Protein AF-A0A934WUM1-F1 (afdb_monomer)

Secondary structure (DSSP, 8-state):
--HHHHHHHHHHHHHHHHHHHHHHHHHHHHHHIIIIIHHHHHHHH-----HHHHHHHHHHHHHHHHHHHHHHHHHHHHHHHHHTT----SHHHHHHHHHHHHHHHHHHHHHHHHHT-SS-HHHHHHHHHHHHHHHHHHHHHHHHHHHHHHHHHHHHTT--

Mean predicted aligned error: 5.96 Å

Sequence (160 aa):
MDATIRRLQNNLITLGTGTIAFGIWTVIKYFLLCTVDIPNIIDSTGQIPDDIYRIAFFIIVMTVAIFDFILRCVIGFSARSEGRGKKKGWFYLITAIITILLYVFGVITEITAMFSATEGLLNKIITLLIDTTSIVLIIEIIISSIKLKKLLRVRGGAHE

Structure (mmCIF, N/CA/C/O backbone):
data_AF-A0A934WUM1-F1
#
_entry.id   AF-A0A934WUM1-F1
#
loop_
_atom_site.group_PDB
_atom_site.id
_atom_site.type_symbol
_atom_site.label_atom_id
_atom_site.label_alt_id
_atom_site.label_comp_id
_atom_site.label_asym_id
_atom_site.label_entity_id
_atom_site.label_seq_id
_atom_site.pdbx_PDB_ins_code
_atom_site.Cartn_x
_atom_site.Cartn_y
_atom_site.Cartn_z
_atom_site.occupancy
_atom_site.B_iso_or_equiv
_atom_site.auth_seq_id
_atom_site.auth_comp_id
_atom_site.auth_asym_id
_atom_site.auth_atom_id
_atom_site.pdbx_PDB_model_num
ATOM 1 N N . MET A 1 1 ? -24.298 -2.985 20.662 1.00 59.72 1 MET A N 1
ATOM 2 C CA . MET A 1 1 ? -23.008 -2.708 19.988 1.00 59.72 1 MET A CA 1
ATOM 3 C C . MET A 1 1 ? -23.227 -1.512 19.092 1.00 59.72 1 MET A C 1
ATOM 5 O O . MET A 1 1 ? -24.020 -1.611 18.163 1.00 59.72 1 MET A O 1
ATOM 9 N N . ASP A 1 2 ? -22.617 -0.387 19.445 1.00 80.88 2 ASP A N 1
ATOM 10 C CA . ASP A 1 2 ? -22.955 0.920 18.881 1.00 80.88 2 ASP A CA 1
ATOM 11 C C . ASP A 1 2 ? -22.692 0.911 17.374 1.00 80.88 2 ASP A C 1
ATOM 13 O O . ASP A 1 2 ? -21.661 0.398 16.923 1.00 80.88 2 ASP A O 1
ATOM 17 N N . ALA A 1 3 ? -23.626 1.455 16.591 1.00 90.12 3 ALA A N 1
ATOM 18 C CA . ALA A 1 3 ? -23.557 1.450 15.128 1.00 90.12 3 ALA A CA 1
ATOM 19 C C . ALA A 1 3 ? -22.212 1.997 14.606 1.00 90.12 3 ALA A C 1
ATOM 21 O O . ALA A 1 3 ? -21.662 1.481 13.633 1.00 90.12 3 ALA A O 1
ATOM 22 N N . THR A 1 4 ? -21.628 2.968 15.313 1.00 91.56 4 THR A N 1
ATOM 23 C CA . THR A 1 4 ? -20.316 3.560 15.020 1.00 91.56 4 THR A CA 1
ATOM 24 C C . THR A 1 4 ? -19.166 2.553 15.093 1.00 91.56 4 THR A C 1
ATOM 26 O O . THR A 1 4 ? -18.319 2.537 14.203 1.00 91.56 4 THR A O 1
ATOM 29 N N . ILE A 1 5 ? -19.136 1.680 16.107 1.00 91.81 5 ILE A N 1
ATOM 30 C CA . ILE A 1 5 ? -18.081 0.660 16.251 1.00 91.81 5 ILE A CA 1
ATOM 31 C C . ILE A 1 5 ? -18.183 -0.347 15.105 1.00 91.81 5 ILE A C 1
ATOM 33 O O . ILE A 1 5 ? -17.173 -0.658 14.476 1.00 91.81 5 ILE A O 1
ATOM 37 N N . ARG A 1 6 ? -19.409 -0.793 14.783 1.00 92.00 6 ARG A N 1
ATOM 38 C CA . ARG A 1 6 ? -19.655 -1.705 13.652 1.00 92.00 6 ARG A CA 1
ATOM 39 C C . ARG A 1 6 ? -19.178 -1.102 12.334 1.00 92.00 6 ARG A C 1
ATOM 41 O O . ARG A 1 6 ? -18.526 -1.776 11.544 1.00 92.00 6 ARG A O 1
ATOM 48 N N . ARG A 1 7 ? -19.466 0.184 12.115 1.00 94.44 7 ARG A N 1
ATOM 49 C CA . ARG A 1 7 ? -19.045 0.912 10.914 1.00 94.44 7 ARG A CA 1
ATOM 50 C C . ARG A 1 7 ? -17.522 1.002 10.804 1.00 94.44 7 ARG A C 1
ATOM 52 O O . ARG A 1 7 ? -16.988 0.687 9.749 1.00 94.44 7 ARG A O 1
ATOM 59 N N . LEU A 1 8 ? -16.818 1.374 11.876 1.00 94.06 8 LEU A N 1
ATOM 60 C CA . LEU A 1 8 ? -15.347 1.440 11.877 1.00 94.06 8 LEU A CA 1
ATOM 61 C C . LEU A 1 8 ? -14.706 0.069 11.626 1.00 94.06 8 LEU A C 1
ATOM 63 O O . LEU A 1 8 ? -13.735 -0.035 10.882 1.00 94.06 8 LEU A O 1
ATOM 67 N N . GLN A 1 9 ? -15.276 -0.987 12.204 1.00 95.00 9 GLN A N 1
ATOM 68 C CA . GLN A 1 9 ? -14.836 -2.363 11.989 1.00 95.00 9 GLN A CA 1
ATOM 69 C C . GLN A 1 9 ? -14.999 -2.813 10.533 1.00 95.00 9 GLN A C 1
ATOM 71 O O . GLN A 1 9 ? -14.052 -3.325 9.935 1.00 95.00 9 GLN A O 1
ATOM 76 N N . ASN A 1 10 ? -16.168 -2.564 9.938 1.00 96.06 10 ASN A N 1
ATOM 77 C CA . ASN A 1 10 ? -16.425 -2.868 8.531 1.00 96.06 10 ASN A CA 1
ATOM 78 C C . ASN A 1 10 ? -15.525 -2.046 7.596 1.00 96.06 10 ASN A C 1
ATOM 80 O O . ASN A 1 10 ? -14.998 -2.589 6.621 1.00 96.06 10 ASN A O 1
ATOM 84 N N . ASN A 1 11 ? -15.287 -0.771 7.920 1.00 96.56 11 ASN A N 1
ATOM 85 C CA . ASN A 1 11 ? -14.347 0.073 7.187 1.00 96.56 11 ASN A CA 1
ATOM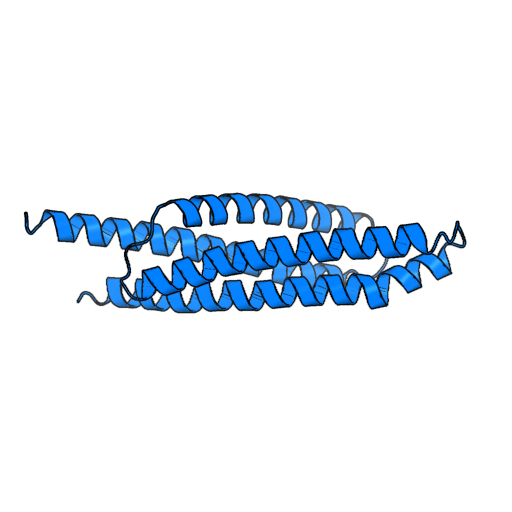 86 C C . ASN A 1 11 ? -12.933 -0.514 7.234 1.00 96.56 11 ASN A C 1
ATOM 88 O O . ASN A 1 11 ? -12.328 -0.687 6.186 1.00 96.56 11 ASN A O 1
ATOM 92 N N . LEU A 1 12 ? -12.425 -0.905 8.406 1.00 96.25 12 LEU A N 1
ATOM 93 C CA . LEU A 1 12 ? -11.090 -1.506 8.531 1.00 96.25 12 LEU A CA 1
ATOM 94 C C . LEU A 1 12 ? -10.933 -2.800 7.727 1.00 96.25 12 LEU A C 1
ATOM 96 O O . LEU A 1 12 ? -9.881 -3.032 7.134 1.00 96.25 12 LEU A O 1
ATOM 100 N N . ILE A 1 13 ? -11.973 -3.634 7.677 1.00 97.75 13 ILE A N 1
ATOM 101 C CA . ILE A 1 13 ? -11.970 -4.856 6.861 1.00 97.75 13 ILE A CA 1
ATOM 102 C C . ILE A 1 13 ? -11.909 -4.510 5.370 1.00 97.75 13 ILE A C 1
ATOM 104 O O . ILE A 1 13 ? -11.119 -5.106 4.635 1.00 97.75 13 ILE A O 1
ATOM 108 N N . THR A 1 14 ? -12.724 -3.551 4.934 1.00 97.88 14 THR A N 1
ATOM 109 C CA . THR A 1 14 ? -12.812 -3.135 3.528 1.00 97.88 14 THR A CA 1
ATOM 110 C C . THR A 1 14 ? -11.516 -2.468 3.078 1.00 97.88 14 THR A C 1
ATOM 112 O O . THR A 1 14 ? -10.909 -2.898 2.101 1.00 97.88 14 THR A O 1
ATOM 115 N N . LEU A 1 15 ? -11.033 -1.490 3.846 1.00 97.81 15 LEU A N 1
ATOM 116 C CA . LEU A 1 15 ? -9.787 -0.777 3.584 1.00 97.81 15 LEU A CA 1
ATOM 117 C C . LEU A 1 15 ? -8.585 -1.724 3.617 1.00 97.81 15 LEU A C 1
ATOM 119 O O . LEU A 1 15 ? -7.770 -1.695 2.705 1.00 97.81 15 LEU A O 1
ATOM 123 N N . GLY A 1 16 ? -8.508 -2.620 4.608 1.00 96.81 16 GLY A N 1
ATOM 124 C CA . GLY A 1 16 ? -7.433 -3.609 4.693 1.00 96.81 16 GLY A CA 1
ATOM 125 C C . GLY A 1 16 ? -7.409 -4.569 3.501 1.00 96.81 16 GLY A C 1
ATOM 126 O O . GLY A 1 16 ? -6.336 -4.946 3.039 1.00 96.81 16 GLY A O 1
ATOM 127 N N . THR A 1 17 ? -8.579 -4.926 2.963 1.00 97.69 17 THR A N 1
ATOM 128 C CA . THR A 1 17 ? -8.680 -5.722 1.728 1.00 97.69 17 THR A CA 1
ATOM 129 C C . THR A 1 17 ? -8.225 -4.910 0.515 1.00 97.69 17 THR A C 1
ATOM 131 O O . THR A 1 17 ? -7.461 -5.421 -0.301 1.00 97.69 17 THR A O 1
ATOM 134 N N . GLY A 1 18 ? -8.619 -3.635 0.440 1.00 97.38 18 GLY A N 1
ATOM 135 C CA . GLY A 1 18 ? -8.142 -2.695 -0.574 1.00 97.38 18 GLY A CA 1
ATOM 136 C C . GLY A 1 18 ? -6.618 -2.575 -0.575 1.00 97.38 18 GLY A C 1
ATOM 137 O O . GLY A 1 18 ? -5.997 -2.772 -1.610 1.00 97.38 18 GLY A O 1
ATOM 138 N N . THR A 1 19 ? -5.991 -2.358 0.583 1.00 96.88 19 THR A N 1
ATOM 139 C CA . THR A 1 19 ? -4.525 -2.259 0.699 1.00 96.88 19 THR A CA 1
ATOM 140 C C . THR A 1 19 ? -3.804 -3.508 0.184 1.00 96.88 19 THR A C 1
ATOM 142 O O . THR A 1 19 ? -2.777 -3.382 -0.478 1.00 96.88 19 THR A O 1
ATOM 145 N N . ILE A 1 20 ? -4.345 -4.707 0.429 1.00 97.56 20 ILE A N 1
ATOM 146 C CA . ILE A 1 20 ? -3.776 -5.954 -0.110 1.00 97.56 20 ILE A CA 1
ATOM 147 C C . ILE A 1 20 ? -3.920 -5.994 -1.635 1.00 97.56 20 ILE A C 1
ATOM 149 O O . ILE A 1 20 ? -2.945 -6.282 -2.325 1.00 97.56 20 ILE A O 1
ATOM 153 N N . ALA A 1 21 ? -5.102 -5.667 -2.166 1.00 96.81 21 ALA A N 1
ATOM 154 C CA . ALA A 1 21 ? -5.352 -5.649 -3.608 1.00 96.81 21 ALA A CA 1
ATOM 155 C C . ALA A 1 21 ? -4.436 -4.653 -4.338 1.00 96.81 21 ALA A C 1
ATOM 157 O O . ALA A 1 21 ? -3.817 -5.000 -5.341 1.00 96.81 21 ALA A O 1
ATOM 158 N N . PHE A 1 22 ? -4.266 -3.448 -3.788 1.00 94.38 22 PHE A N 1
ATOM 159 C CA . PHE A 1 22 ? -3.316 -2.473 -4.318 1.00 94.38 22 PHE A CA 1
ATOM 160 C C . PHE A 1 22 ? -1.864 -2.944 -4.170 1.00 94.38 22 PHE A C 1
ATOM 162 O O . PHE A 1 22 ? -1.025 -2.578 -4.980 1.00 94.38 22 PHE A O 1
ATOM 169 N N . GLY A 1 23 ? -1.525 -3.750 -3.160 1.00 94.38 23 GLY A N 1
ATOM 170 C CA . GLY A 1 23 ? -0.204 -4.379 -3.075 1.00 94.38 23 GLY A CA 1
ATOM 171 C C . GLY A 1 23 ? 0.060 -5.358 -4.219 1.00 94.38 23 GLY A C 1
ATOM 172 O O . GLY A 1 23 ? 1.145 -5.347 -4.790 1.00 94.38 23 GLY A O 1
ATOM 173 N N . ILE A 1 24 ? -0.938 -6.162 -4.596 1.00 95.44 24 ILE A N 1
ATOM 174 C CA . ILE A 1 24 ? -0.839 -7.043 -5.772 1.00 95.44 24 ILE A CA 1
ATOM 175 C C . ILE A 1 24 ? -0.630 -6.200 -7.035 1.00 95.44 24 ILE A C 1
ATOM 177 O O . ILE A 1 24 ? 0.221 -6.528 -7.859 1.00 95.44 24 ILE A O 1
ATOM 181 N N . TRP A 1 25 ? -1.358 -5.087 -7.162 1.00 94.06 25 TRP A N 1
ATOM 182 C CA . TRP A 1 25 ? -1.178 -4.154 -8.272 1.00 94.06 25 TRP A CA 1
ATOM 183 C C . TRP A 1 25 ? 0.255 -3.616 -8.368 1.00 94.06 25 TRP A C 1
ATOM 185 O O . TRP A 1 25 ? 0.813 -3.602 -9.461 1.00 94.06 25 TRP A O 1
ATOM 195 N N . THR A 1 26 ? 0.881 -3.240 -7.248 1.00 91.25 26 THR A N 1
ATOM 196 C CA . THR A 1 26 ? 2.281 -2.786 -7.230 1.00 91.25 26 THR A CA 1
ATOM 197 C C . THR A 1 26 ? 3.225 -3.838 -7.823 1.00 91.25 26 THR A C 1
ATOM 199 O O . THR A 1 26 ? 4.071 -3.510 -8.652 1.00 91.25 26 THR A O 1
ATOM 202 N N . VAL A 1 27 ? 3.050 -5.116 -7.469 1.00 93.56 27 VAL A N 1
ATOM 203 C CA . VAL A 1 27 ? 3.858 -6.215 -8.030 1.00 93.56 27 VAL A CA 1
ATOM 204 C C . VAL A 1 27 ? 3.642 -6.344 -9.539 1.00 93.56 27 VAL A C 1
ATOM 206 O O . VAL A 1 27 ? 4.610 -6.478 -10.284 1.00 93.56 27 VAL A O 1
ATOM 209 N N . ILE A 1 28 ? 2.391 -6.249 -10.001 1.00 92.88 28 ILE A N 1
ATOM 210 C CA . ILE A 1 28 ? 2.059 -6.288 -11.433 1.00 92.88 28 ILE A CA 1
ATOM 211 C C . ILE A 1 28 ? 2.694 -5.100 -12.172 1.00 92.88 28 ILE A C 1
ATOM 213 O O . ILE A 1 28 ? 3.311 -5.305 -13.214 1.00 92.88 28 ILE A O 1
ATOM 217 N N . LYS A 1 29 ? 2.601 -3.878 -11.627 1.00 88.81 29 LYS A N 1
ATOM 218 C CA . LYS A 1 29 ? 3.213 -2.656 -12.185 1.00 88.81 29 LYS A CA 1
ATOM 219 C C . LYS A 1 29 ? 4.713 -2.852 -12.404 1.00 88.81 29 LYS A C 1
ATOM 221 O O . LYS A 1 29 ? 5.195 -2.634 -13.511 1.00 88.81 29 LYS A O 1
ATOM 226 N N . TYR A 1 30 ? 5.443 -3.300 -11.382 1.00 90.06 30 TYR A N 1
ATOM 227 C CA . TYR A 1 30 ? 6.889 -3.513 -11.497 1.00 90.06 30 TYR A CA 1
ATOM 228 C C . TYR A 1 30 ? 7.248 -4.664 -12.437 1.00 90.06 30 TYR A C 1
ATOM 230 O O . TYR A 1 30 ? 8.212 -4.555 -13.190 1.00 90.06 30 TYR A O 1
ATOM 238 N N . PHE A 1 31 ? 6.449 -5.730 -12.463 1.00 91.00 31 PHE A N 1
ATOM 239 C CA . PHE A 1 31 ? 6.636 -6.815 -13.420 1.00 91.00 31 PHE A CA 1
ATOM 240 C C . PHE A 1 31 ? 6.468 -6.338 -14.874 1.00 91.00 31 PHE A C 1
ATOM 242 O O . PHE A 1 31 ? 7.296 -6.662 -15.728 1.00 91.00 31 PHE A O 1
ATOM 249 N N . LEU A 1 32 ? 5.440 -5.531 -15.157 1.00 88.94 32 LEU A N 1
ATOM 250 C CA . LEU A 1 32 ? 5.215 -4.942 -16.482 1.00 88.94 32 LEU A CA 1
ATOM 251 C C . LEU A 1 32 ? 6.322 -3.956 -16.862 1.00 88.94 32 LEU A C 1
ATOM 253 O O . LEU A 1 32 ? 6.866 -4.065 -17.956 1.00 88.94 32 LEU A O 1
ATOM 257 N N . LEU A 1 33 ? 6.723 -3.070 -15.945 1.00 84.50 33 LEU A N 1
ATOM 258 C CA . LEU A 1 33 ? 7.844 -2.145 -16.151 1.00 84.50 33 LEU A CA 1
ATOM 259 C C . LEU A 1 33 ? 9.107 -2.907 -16.581 1.00 84.50 33 LEU A C 1
ATOM 261 O O . LEU A 1 33 ? 9.786 -2.551 -17.540 1.00 84.50 33 LEU A O 1
ATOM 265 N N . CYS A 1 34 ? 9.398 -4.003 -15.888 1.00 84.50 34 CYS A N 1
ATOM 266 C CA . CYS A 1 34 ? 10.576 -4.812 -16.136 1.00 84.50 34 CYS A CA 1
ATOM 267 C C . CYS A 1 34 ? 10.545 -5.616 -17.445 1.00 84.50 34 CYS A C 1
ATOM 269 O O . CYS A 1 34 ? 11.597 -5.852 -18.044 1.00 84.50 34 CYS A O 1
ATOM 271 N N . THR A 1 35 ? 9.367 -6.075 -17.866 1.00 83.88 35 THR A N 1
ATOM 272 C CA . THR A 1 35 ? 9.206 -6.953 -19.037 1.00 83.88 35 THR A CA 1
ATOM 273 C C . THR A 1 35 ? 8.906 -6.193 -20.32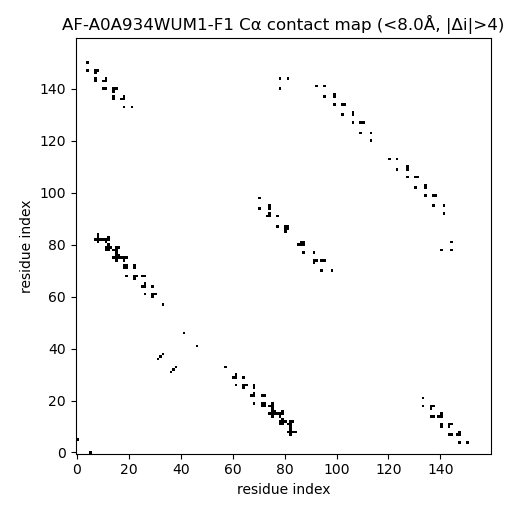2 1.00 83.88 35 THR A C 1
ATOM 275 O O . THR A 1 35 ? 9.324 -6.642 -21.385 1.00 83.88 35 THR A O 1
ATOM 278 N N . VAL A 1 36 ? 8.224 -5.051 -20.228 1.00 81.00 36 VAL A N 1
ATOM 279 C CA . VAL A 1 36 ? 7.767 -4.257 -21.373 1.00 81.00 36 VAL A CA 1
ATOM 280 C C . VAL A 1 36 ? 8.644 -3.023 -21.567 1.00 81.00 36 VAL A C 1
ATOM 282 O O . VAL A 1 36 ? 9.213 -2.851 -22.638 1.00 81.00 36 VAL A O 1
ATOM 285 N N . ASP A 1 37 ? 8.811 -2.183 -20.544 1.00 75.00 37 ASP A N 1
ATOM 286 C CA . ASP A 1 37 ? 9.409 -0.853 -20.734 1.00 75.00 37 ASP A CA 1
ATOM 287 C C . ASP A 1 37 ? 10.944 -0.881 -20.792 1.00 75.00 37 ASP A C 1
ATOM 289 O O . ASP A 1 37 ? 11.544 -0.239 -21.652 1.00 75.00 37 ASP A O 1
ATOM 293 N N . ILE A 1 38 ? 11.600 -1.649 -19.915 1.00 72.25 38 ILE A N 1
ATOM 294 C CA . ILE A 1 38 ? 13.073 -1.739 -19.877 1.00 72.25 38 ILE A CA 1
ATOM 295 C C . ILE A 1 38 ? 13.686 -2.229 -21.203 1.00 72.25 38 ILE A C 1
ATOM 297 O O . ILE A 1 38 ? 14.610 -1.567 -21.679 1.00 72.25 38 ILE A O 1
ATOM 301 N N . PRO A 1 39 ? 13.236 -3.345 -21.818 1.00 69.88 39 PRO A N 1
ATOM 302 C CA . PRO A 1 39 ? 13.774 -3.760 -23.116 1.00 69.88 39 PRO A CA 1
ATOM 303 C C . PRO A 1 39 ? 13.649 -2.671 -24.190 1.00 69.88 39 PRO A C 1
ATOM 305 O O . PRO A 1 39 ? 14.626 -2.393 -24.876 1.00 69.88 39 PRO A O 1
ATOM 308 N N . ASN A 1 40 ? 12.500 -1.990 -24.264 1.00 66.12 40 ASN A N 1
ATOM 309 C CA . ASN A 1 40 ? 12.265 -0.940 -25.259 1.00 66.12 40 ASN A CA 1
ATOM 310 C C . ASN A 1 40 ? 13.222 0.258 -25.097 1.00 66.12 40 ASN A C 1
ATOM 312 O O . ASN A 1 40 ? 13.670 0.838 -26.085 1.00 66.12 40 ASN A O 1
ATOM 316 N N . ILE A 1 41 ? 13.566 0.624 -23.856 1.00 64.81 41 ILE A N 1
ATOM 317 C CA . ILE A 1 41 ? 14.494 1.731 -23.569 1.00 64.81 41 ILE A CA 1
ATOM 318 C C . ILE A 1 41 ? 15.938 1.353 -23.935 1.00 64.81 41 ILE A C 1
ATOM 320 O O . ILE A 1 41 ? 16.663 2.169 -24.512 1.00 64.81 41 ILE A O 1
ATOM 324 N N . ILE A 1 42 ? 16.357 0.121 -23.636 1.00 64.50 42 ILE A N 1
ATOM 325 C CA . ILE A 1 42 ? 17.719 -0.364 -23.913 1.00 64.50 42 ILE A CA 1
ATOM 326 C C . ILE A 1 42 ? 17.963 -0.472 -25.425 1.00 64.50 42 ILE A C 1
ATOM 328 O O . ILE A 1 42 ? 18.988 0.008 -25.911 1.00 64.50 42 ILE A O 1
ATOM 332 N N . ASP A 1 43 ? 16.996 -1.002 -26.179 1.00 64.62 43 ASP A N 1
ATOM 333 C CA . ASP A 1 43 ? 17.113 -1.144 -27.637 1.00 64.62 43 ASP A CA 1
ATOM 334 C C . ASP A 1 43 ? 17.222 0.219 -28.346 1.00 64.62 43 ASP A C 1
ATOM 336 O O . ASP A 1 43 ? 17.898 0.348 -29.365 1.00 64.62 43 ASP A O 1
ATOM 340 N N . SER A 1 44 ? 16.611 1.266 -27.778 1.00 61.72 44 SER A N 1
ATOM 341 C CA . SER A 1 44 ? 16.628 2.623 -28.340 1.00 61.72 44 SER A CA 1
ATOM 342 C C . SER A 1 44 ? 17.909 3.428 -28.070 1.00 61.72 44 SER A C 1
ATOM 344 O O . SER A 1 44 ? 18.180 4.395 -28.780 1.00 61.72 44 SER A O 1
ATOM 346 N N . THR A 1 45 ? 18.706 3.057 -27.060 1.00 64.44 45 THR A N 1
ATOM 347 C CA . THR A 1 45 ? 19.846 3.872 -26.590 1.00 64.44 45 THR A CA 1
ATOM 348 C C . THR A 1 45 ? 21.217 3.322 -26.984 1.00 64.44 45 THR A C 1
ATOM 350 O O . THR A 1 45 ? 22.206 4.048 -26.882 1.00 64.44 45 THR A O 1
ATOM 353 N N . GLY A 1 46 ? 21.305 2.082 -27.483 1.00 59.97 46 GLY A N 1
ATOM 354 C CA . GLY A 1 46 ? 22.511 1.521 -28.113 1.00 59.97 46 GLY A CA 1
ATOM 355 C C . GLY A 1 46 ? 23.762 1.427 -27.224 1.00 59.97 46 GLY A C 1
ATOM 356 O O . GLY A 1 46 ? 24.824 1.049 -27.719 1.00 59.97 46 GLY A O 1
ATOM 357 N N . GLN A 1 47 ? 23.675 1.758 -25.931 1.00 60.66 47 GLN A N 1
ATOM 358 C CA . GLN A 1 47 ? 24.802 1.735 -25.002 1.00 60.66 47 GLN A CA 1
ATOM 359 C C . GLN A 1 47 ? 24.697 0.581 -23.997 1.00 60.66 47 GLN A C 1
ATOM 361 O O . GLN A 1 47 ? 23.893 0.596 -23.073 1.00 60.66 47 GLN A O 1
ATOM 366 N N . ILE A 1 48 ? 25.613 -0.366 -24.221 1.00 57.47 48 ILE A N 1
ATOM 367 C CA . ILE A 1 48 ? 26.138 -1.447 -23.374 1.00 57.47 48 ILE A CA 1
ATOM 368 C C . ILE A 1 48 ? 25.109 -2.481 -22.871 1.00 57.47 48 ILE A C 1
ATOM 370 O O . ILE A 1 48 ? 24.474 -2.288 -21.833 1.00 57.47 48 ILE A O 1
ATOM 374 N N . PRO A 1 49 ? 25.032 -3.644 -23.547 1.00 68.25 49 PRO A N 1
ATOM 375 C CA . PRO A 1 49 ? 24.409 -4.839 -23.016 1.00 68.25 49 PRO A CA 1
ATOM 376 C C . PRO A 1 49 ? 25.419 -5.546 -22.116 1.00 68.25 49 PRO A C 1
ATOM 378 O O . PRO A 1 49 ? 26.364 -6.174 -22.582 1.00 68.25 49 PRO A O 1
ATOM 381 N N . ASP A 1 50 ? 25.204 -5.465 -20.815 1.00 69.88 50 ASP A N 1
ATOM 382 C CA . ASP A 1 50 ? 25.581 -6.576 -19.956 1.00 69.88 50 ASP A CA 1
ATOM 383 C C . ASP A 1 50 ? 24.246 -7.131 -19.476 1.00 69.88 50 ASP A C 1
ATOM 385 O O . ASP A 1 50 ? 23.589 -6.550 -18.606 1.00 69.88 50 ASP A O 1
ATOM 389 N N . ASP A 1 51 ? 23.798 -8.230 -20.089 1.00 76.06 51 ASP A N 1
ATOM 390 C CA . ASP A 1 51 ? 22.578 -8.947 -19.689 1.00 76.06 51 ASP A CA 1
ATOM 391 C C . ASP A 1 51 ? 22.556 -9.186 -18.169 1.00 76.06 51 ASP A C 1
ATOM 393 O O . ASP A 1 51 ? 21.504 -9.181 -17.527 1.00 76.06 51 ASP A O 1
ATOM 397 N N . ILE A 1 52 ? 23.749 -9.279 -17.577 1.00 80.81 52 ILE A N 1
ATOM 398 C CA . ILE A 1 52 ? 24.010 -9.328 -16.14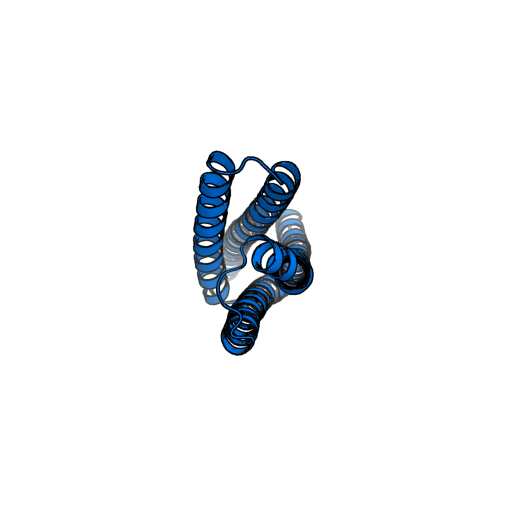3 1.00 80.81 52 ILE A CA 1
ATOM 399 C C . ILE A 1 52 ? 23.433 -8.111 -15.400 1.00 80.81 52 ILE A C 1
ATOM 401 O O . ILE A 1 52 ? 22.725 -8.308 -14.413 1.00 80.81 52 ILE A O 1
ATOM 405 N N . TYR A 1 53 ? 23.667 -6.868 -15.840 1.00 81.56 53 TYR A N 1
ATOM 406 C CA . TYR A 1 53 ? 23.115 -5.677 -15.172 1.00 81.56 53 TYR A CA 1
ATOM 407 C C . TYR A 1 53 ? 21.596 -5.604 -15.298 1.00 81.56 53 TYR A C 1
ATOM 409 O O . TYR A 1 53 ? 20.922 -5.231 -14.338 1.00 81.56 53 TYR A O 1
ATOM 417 N N . ARG A 1 54 ? 21.038 -6.005 -16.447 1.00 80.44 54 ARG A N 1
ATOM 418 C CA . ARG A 1 54 ? 19.584 -6.041 -16.648 1.00 80.44 54 ARG A CA 1
ATOM 419 C C . ARG A 1 54 ? 18.920 -7.055 -15.717 1.00 80.44 54 ARG A C 1
ATOM 421 O O . ARG A 1 54 ? 17.9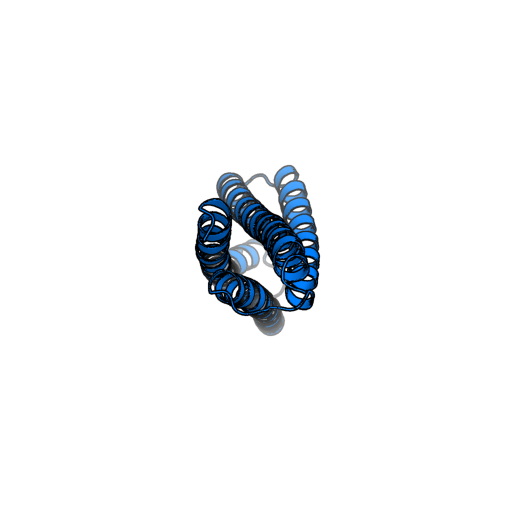25 -6.732 -15.068 1.00 80.44 54 ARG A O 1
ATOM 428 N N . ILE A 1 55 ? 19.485 -8.257 -15.618 1.00 84.38 55 ILE A N 1
ATOM 429 C CA . ILE A 1 55 ? 19.010 -9.304 -14.706 1.00 84.38 55 ILE A CA 1
ATOM 430 C C . ILE A 1 55 ? 19.182 -8.861 -13.249 1.00 84.38 55 ILE A C 1
ATOM 432 O O . ILE A 1 55 ? 18.259 -9.014 -12.450 1.00 84.38 55 ILE A O 1
ATOM 436 N N . ALA A 1 56 ? 20.319 -8.258 -12.893 1.00 88.06 56 ALA A N 1
ATOM 437 C CA . ALA A 1 56 ? 20.551 -7.745 -11.545 1.00 88.06 56 ALA A CA 1
ATOM 438 C C . ALA A 1 56 ? 19.532 -6.657 -11.166 1.00 88.06 56 ALA A C 1
ATOM 440 O O . ALA A 1 56 ? 18.935 -6.720 -10.090 1.00 88.06 56 ALA A O 1
ATOM 441 N N . PHE A 1 57 ? 19.273 -5.701 -12.063 1.00 85.81 57 PHE A N 1
ATOM 442 C CA . PHE A 1 57 ? 18.269 -4.658 -11.862 1.00 85.81 57 PHE A CA 1
ATOM 443 C C . PHE A 1 57 ? 16.863 -5.248 -11.702 1.00 85.81 57 PHE A C 1
ATOM 445 O O . PHE A 1 57 ? 16.149 -4.881 -10.771 1.00 85.81 57 PHE A O 1
ATOM 452 N N . PHE A 1 58 ? 16.494 -6.214 -12.550 1.00 87.94 58 PHE A N 1
ATOM 453 C CA . PHE A 1 58 ? 15.231 -6.948 -12.441 1.00 87.94 58 PHE A CA 1
ATOM 454 C C . PHE A 1 58 ? 15.066 -7.595 -11.062 1.00 87.94 58 PHE A C 1
ATOM 456 O O . PHE A 1 58 ? 14.042 -7.410 -10.405 1.00 87.94 58 PHE A O 1
ATOM 463 N N . ILE A 1 59 ? 16.088 -8.322 -10.598 1.00 91.06 59 ILE A N 1
ATOM 464 C CA . ILE A 1 59 ? 16.070 -9.000 -9.298 1.00 91.06 59 ILE A CA 1
ATOM 465 C C . ILE A 1 59 ? 15.913 -7.982 -8.165 1.00 91.06 59 ILE A C 1
ATOM 467 O O . ILE A 1 59 ? 15.102 -8.199 -7.263 1.00 91.06 59 ILE A O 1
ATOM 471 N N . ILE A 1 60 ? 16.639 -6.861 -8.215 1.00 92.12 60 ILE A N 1
ATOM 472 C CA . ILE A 1 60 ? 16.557 -5.806 -7.196 1.00 92.12 60 ILE A CA 1
ATOM 473 C C . ILE A 1 60 ? 15.149 -5.201 -7.158 1.00 92.12 60 ILE A C 1
ATOM 475 O O . ILE A 1 60 ? 14.532 -5.166 -6.092 1.00 92.12 60 ILE A O 1
ATOM 479 N N . VAL A 1 61 ? 14.610 -4.778 -8.306 1.00 90.56 61 VAL A N 1
ATOM 480 C CA . VAL A 1 61 ? 13.276 -4.161 -8.392 1.00 90.56 61 VAL A CA 1
ATOM 481 C C . VAL A 1 61 ? 12.193 -5.129 -7.922 1.00 90.56 61 VAL A C 1
ATOM 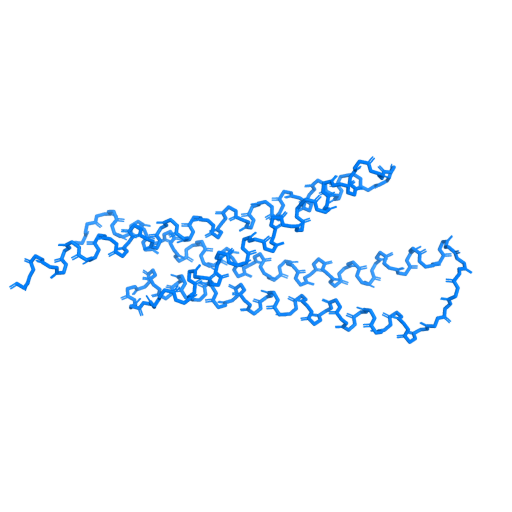483 O O . VAL A 1 61 ? 11.353 -4.757 -7.103 1.00 90.56 61 VAL A O 1
ATOM 486 N N . MET A 1 62 ? 12.239 -6.390 -8.360 1.00 92.62 62 MET A N 1
ATOM 487 C CA . MET A 1 62 ? 11.277 -7.405 -7.928 1.00 92.62 62 MET A CA 1
ATOM 488 C C . MET A 1 62 ? 11.387 -7.715 -6.434 1.00 92.62 62 MET A C 1
ATOM 490 O O . MET A 1 62 ? 10.365 -7.889 -5.773 1.00 92.62 62 MET A O 1
ATOM 494 N N . THR A 1 63 ? 12.597 -7.731 -5.870 1.00 94.12 63 THR A N 1
ATOM 495 C CA . THR A 1 63 ? 12.796 -7.921 -4.425 1.00 94.12 63 THR A CA 1
ATOM 496 C C . THR A 1 63 ? 12.162 -6.780 -3.631 1.00 94.12 63 THR A C 1
ATOM 498 O O . THR A 1 63 ? 11.446 -7.031 -2.661 1.00 94.12 63 THR A O 1
ATOM 501 N N . VAL A 1 64 ? 12.362 -5.532 -4.065 1.00 92.31 64 VAL A N 1
ATOM 502 C CA . VAL A 1 64 ? 11.740 -4.353 -3.442 1.00 92.31 64 VAL A CA 1
ATOM 503 C C . VAL A 1 64 ? 10.215 -4.401 -3.574 1.00 92.31 64 VAL A C 1
ATOM 505 O O . VAL A 1 64 ? 9.515 -4.164 -2.591 1.00 92.31 64 VAL A O 1
ATOM 508 N N . ALA A 1 65 ? 9.689 -4.776 -4.744 1.00 92.44 65 ALA A N 1
ATOM 509 C CA . ALA A 1 65 ? 8.250 -4.907 -4.976 1.00 92.44 65 ALA A CA 1
ATOM 510 C C . ALA A 1 65 ? 7.608 -5.986 -4.085 1.00 92.44 65 ALA A C 1
ATOM 512 O O . ALA A 1 65 ? 6.543 -5.769 -3.508 1.00 92.44 65 ALA A O 1
ATOM 513 N N . ILE A 1 66 ? 8.266 -7.139 -3.924 1.00 94.88 66 ILE A N 1
ATOM 514 C CA . ILE A 1 66 ? 7.810 -8.209 -3.025 1.00 94.88 66 ILE A CA 1
ATOM 515 C C . ILE A 1 66 ? 7.863 -7.743 -1.568 1.00 94.88 66 ILE A C 1
ATOM 517 O O . ILE A 1 66 ? 6.937 -8.011 -0.803 1.00 94.88 66 ILE A O 1
ATOM 521 N N . PHE A 1 67 ? 8.917 -7.028 -1.173 1.00 95.19 67 PHE A N 1
ATOM 522 C CA . PHE A 1 67 ? 9.027 -6.480 0.175 1.00 95.19 67 PHE A CA 1
ATOM 523 C C . PHE A 1 67 ? 7.904 -5.476 0.480 1.00 95.19 67 PHE A C 1
ATOM 525 O O . PHE A 1 67 ? 7.240 -5.602 1.512 1.00 95.19 67 PHE A O 1
ATOM 532 N N . ASP A 1 68 ? 7.620 -4.541 -0.432 1.00 93.00 68 ASP A N 1
ATOM 533 C CA . ASP A 1 68 ? 6.478 -3.622 -0.323 1.00 93.00 68 ASP A CA 1
ATOM 534 C C . ASP A 1 68 ? 5.146 -4.381 -0.219 1.00 93.00 68 ASP A C 1
ATOM 536 O O . ASP A 1 68 ? 4.328 -4.108 0.667 1.00 93.00 68 ASP A O 1
ATOM 540 N N . PHE A 1 69 ? 4.956 -5.405 -1.053 1.00 95.56 69 PHE A N 1
ATOM 541 C CA . PHE A 1 69 ? 3.769 -6.250 -1.002 1.00 95.56 69 PHE A CA 1
ATOM 542 C C . PHE A 1 69 ? 3.599 -6.942 0.358 1.00 95.56 69 PHE A C 1
ATOM 544 O O . PHE A 1 69 ? 2.492 -6.970 0.906 1.00 95.56 69 PHE A O 1
ATOM 551 N N . ILE A 1 70 ? 4.685 -7.458 0.942 1.00 96.25 70 ILE A N 1
ATOM 552 C CA . ILE A 1 70 ? 4.672 -8.066 2.277 1.00 96.25 70 ILE A CA 1
ATOM 553 C C . ILE A 1 70 ? 4.269 -7.029 3.331 1.00 96.25 70 ILE A C 1
ATOM 555 O O . ILE A 1 70 ? 3.405 -7.319 4.162 1.00 96.25 70 ILE A O 1
ATOM 559 N N . LEU A 1 71 ? 4.823 -5.812 3.287 1.00 95.31 71 LEU A N 1
ATOM 560 C CA . LEU A 1 71 ? 4.440 -4.736 4.210 1.00 95.31 71 LEU A CA 1
ATOM 561 C C . LEU A 1 71 ? 2.946 -4.404 4.101 1.00 95.31 71 LEU A C 1
ATOM 563 O O . LEU A 1 71 ? 2.244 -4.344 5.118 1.00 95.31 71 LEU A O 1
ATOM 567 N N . ARG A 1 72 ? 2.425 -4.271 2.877 1.00 95.50 72 ARG A N 1
ATOM 568 C CA . ARG A 1 72 ? 0.996 -4.037 2.617 1.00 95.50 72 ARG A CA 1
ATOM 569 C C . ARG A 1 72 ? 0.124 -5.187 3.108 1.00 95.50 72 ARG A C 1
ATOM 571 O O . ARG A 1 72 ? -0.935 -4.942 3.689 1.00 95.50 72 ARG A O 1
ATOM 578 N N . CYS A 1 73 ? 0.580 -6.429 2.963 1.00 96.62 73 CYS A N 1
ATOM 579 C CA . CYS A 1 73 ? -0.090 -7.595 3.532 1.00 96.62 73 CYS A CA 1
ATOM 580 C C . CYS A 1 73 ? -0.132 -7.534 5.061 1.00 96.62 73 CYS A C 1
ATOM 582 O O . CYS A 1 73 ? -1.191 -7.746 5.652 1.00 96.62 73 CYS A O 1
ATOM 584 N N . VAL A 1 74 ? 0.979 -7.197 5.721 1.00 96.50 74 VAL A N 1
ATOM 585 C CA . VAL A 1 74 ? 1.034 -7.055 7.185 1.00 96.50 74 VAL A CA 1
ATOM 586 C C . VAL A 1 74 ? 0.058 -5.981 7.668 1.00 96.50 74 VAL A C 1
ATOM 588 O O . VAL A 1 74 ? -0.688 -6.226 8.624 1.00 96.50 74 VAL A O 1
ATOM 591 N N . ILE A 1 75 ? 0.009 -4.826 6.999 1.00 96.75 75 ILE A N 1
ATOM 592 C CA . ILE A 1 75 ? -0.926 -3.736 7.314 1.00 96.75 75 ILE A CA 1
ATOM 593 C C . ILE A 1 75 ? -2.369 -4.192 7.080 1.00 96.75 75 ILE A C 1
ATOM 595 O O . ILE A 1 75 ? -3.194 -4.109 7.991 1.00 96.75 75 ILE A O 1
ATOM 599 N N . GLY A 1 76 ? -2.672 -4.733 5.899 1.00 97.00 76 GLY A N 1
ATOM 600 C CA . GLY A 1 76 ? -4.021 -5.134 5.508 1.00 97.00 76 GLY A CA 1
ATOM 601 C C . GLY A 1 76 ? -4.588 -6.272 6.358 1.00 97.00 76 GLY A C 1
ATOM 602 O O . GLY A 1 76 ? -5.720 -6.184 6.844 1.00 97.00 76 GLY A O 1
ATOM 603 N N . PHE A 1 77 ? -3.801 -7.317 6.633 1.00 97.56 77 PHE A N 1
ATOM 604 C CA . PHE A 1 77 ? -4.215 -8.403 7.525 1.00 97.56 77 PHE A CA 1
ATOM 605 C C . PHE A 1 77 ? -4.367 -7.932 8.972 1.00 97.56 77 PHE A C 1
ATOM 607 O O . PHE A 1 77 ? -5.284 -8.385 9.665 1.00 97.56 77 PHE A O 1
ATOM 614 N N . SER A 1 78 ? -3.517 -7.011 9.437 1.00 96.81 78 SER A N 1
ATOM 615 C CA . SER A 1 78 ? -3.651 -6.426 10.775 1.00 96.81 78 SER A CA 1
ATOM 616 C C . SER A 1 78 ? -4.911 -5.573 10.891 1.00 96.81 78 SER A C 1
ATOM 618 O O . SER A 1 78 ? -5.679 -5.791 11.828 1.00 96.81 78 SER A O 1
ATOM 620 N N . ALA A 1 79 ? -5.191 -4.712 9.910 1.00 96.38 79 ALA A N 1
ATOM 621 C CA . ALA A 1 79 ? -6.409 -3.906 9.843 1.00 96.38 79 ALA A CA 1
ATOM 622 C C . ALA A 1 79 ? -7.668 -4.785 9.793 1.00 96.38 79 ALA A C 1
ATOM 624 O O . ALA A 1 79 ? -8.589 -4.606 10.588 1.00 96.38 79 ALA A O 1
ATOM 625 N N . ARG A 1 80 ? -7.684 -5.822 8.944 1.00 97.06 80 ARG A N 1
ATOM 626 C CA . ARG A 1 80 ? -8.798 -6.783 8.863 1.00 97.06 80 ARG A CA 1
ATOM 627 C C . ARG A 1 80 ? -8.994 -7.553 10.166 1.00 97.06 80 ARG A C 1
ATOM 629 O O . ARG A 1 80 ? -10.123 -7.813 10.577 1.00 97.06 80 ARG A O 1
ATOM 636 N N . SER A 1 81 ? -7.903 -7.945 10.817 1.00 95.81 81 SER A N 1
ATOM 637 C CA . SER A 1 81 ? -7.950 -8.616 12.114 1.00 95.81 81 SER A CA 1
ATOM 638 C C . SER A 1 81 ? -8.497 -7.693 13.206 1.00 95.81 81 SER A C 1
ATOM 640 O O . SER A 1 81 ? -9.286 -8.153 14.030 1.00 95.81 81 SER A O 1
ATOM 642 N N . GLU A 1 82 ? -8.105 -6.420 13.213 1.00 95.00 82 GLU A N 1
ATOM 643 C CA . GLU A 1 82 ? -8.617 -5.421 14.155 1.00 95.00 82 GLU A CA 1
ATOM 644 C C . GLU A 1 82 ? -10.100 -5.118 13.907 1.00 95.00 82 GLU A C 1
ATOM 646 O O . GLU A 1 82 ? -10.899 -5.116 14.843 1.00 95.00 82 GLU A O 1
ATOM 651 N N . GLY A 1 83 ? -10.509 -5.006 12.641 1.00 93.81 83 GLY A N 1
ATOM 652 C CA . GLY A 1 83 ? -11.915 -4.885 12.259 1.00 93.81 83 GLY A CA 1
ATOM 653 C C . GLY A 1 83 ? -12.769 -6.089 12.681 1.00 93.81 83 GLY A C 1
ATOM 654 O O . GLY A 1 83 ? -13.947 -5.941 12.975 1.00 93.81 83 GLY A O 1
ATOM 655 N N . ARG A 1 84 ? -12.179 -7.280 12.825 1.00 93.38 84 ARG A N 1
ATOM 656 C CA . ARG A 1 84 ? -12.850 -8.477 13.373 1.00 93.38 84 ARG A CA 1
ATOM 657 C C . A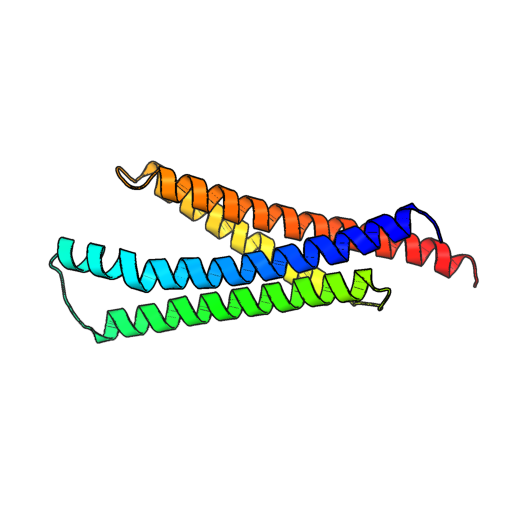RG A 1 84 ? -12.895 -8.525 14.906 1.00 93.38 84 ARG A C 1
ATOM 659 O O . ARG A 1 84 ? -13.275 -9.547 15.468 1.00 93.38 84 ARG A O 1
ATOM 666 N N . GLY A 1 85 ? -12.478 -7.460 15.589 1.00 89.94 85 GLY A N 1
ATOM 667 C CA . GLY A 1 85 ? -12.489 -7.371 17.050 1.00 89.94 85 GLY A CA 1
ATOM 668 C C . GLY A 1 85 ? -11.279 -8.004 17.744 1.00 89.94 85 GLY A C 1
ATOM 669 O O . GLY A 1 85 ? -11.253 -8.062 18.972 1.00 89.94 85 GLY A O 1
ATOM 670 N N . LYS A 1 86 ? -10.254 -8.458 17.006 1.00 90.06 86 LYS A N 1
ATOM 671 C CA . LYS A 1 86 ? -9.005 -8.923 17.631 1.00 90.06 86 LYS A CA 1
ATOM 672 C C . LYS A 1 86 ? -8.166 -7.718 18.059 1.00 90.06 86 LYS A C 1
ATOM 674 O O . LYS A 1 86 ? -7.945 -6.805 17.268 1.00 90.06 86 LYS A O 1
ATOM 679 N N . LYS A 1 87 ? -7.633 -7.738 19.285 1.00 85.56 87 LYS A N 1
ATOM 680 C CA . LYS A 1 87 ? -6.705 -6.701 19.761 1.00 85.56 87 LYS A CA 1
ATOM 681 C C . LYS A 1 87 ? -5.418 -6.745 18.926 1.00 85.56 87 LYS A C 1
ATOM 683 O O . LYS A 1 87 ? -4.763 -7.783 18.852 1.00 85.56 87 LYS A O 1
ATOM 688 N N . LYS A 1 88 ? -5.054 -5.626 18.300 1.00 89.88 88 LYS A N 1
ATOM 689 C CA . LYS A 1 88 ? -3.791 -5.460 17.568 1.00 89.88 88 LYS A CA 1
ATOM 690 C C . LYS A 1 88 ? -2.970 -4.325 18.175 1.00 89.88 88 LYS A C 1
ATOM 692 O O . LYS A 1 88 ? -3.501 -3.290 18.586 1.00 89.88 88 LYS A O 1
ATOM 697 N N . GLY A 1 89 ? -1.659 -4.547 18.256 1.00 84.88 89 GLY A N 1
ATOM 698 C CA . GLY A 1 89 ? -0.703 -3.578 18.792 1.00 84.88 89 GLY A CA 1
ATOM 699 C C . GLY A 1 89 ? -0.569 -2.326 17.920 1.00 84.88 89 GLY A C 1
ATOM 700 O O . GLY A 1 89 ? -1.192 -2.208 16.867 1.00 84.88 89 GLY A O 1
ATOM 701 N N . TRP A 1 90 ? 0.250 -1.376 18.365 1.00 90.44 90 TRP A N 1
ATOM 702 C CA . TRP A 1 90 ? 0.568 -0.159 17.604 1.00 90.44 90 TRP A CA 1
ATOM 703 C C . TRP A 1 90 ? 1.592 -0.391 16.487 1.00 90.44 90 TRP A C 1
ATOM 705 O O . TRP A 1 90 ? 1.716 0.444 15.601 1.00 90.44 90 TRP A O 1
ATOM 715 N N . PHE A 1 91 ? 2.270 -1.542 16.487 1.00 90.62 91 PHE A N 1
ATOM 716 C CA . PHE A 1 91 ? 3.324 -1.873 15.528 1.00 90.62 91 PHE A CA 1
ATOM 717 C C . PHE A 1 91 ? 2.894 -1.691 14.065 1.00 90.62 91 PHE A C 1
ATOM 719 O O . PHE A 1 91 ? 3.548 -0.963 13.330 1.00 90.62 91 PHE A O 1
ATOM 726 N N . TYR A 1 92 ? 1.751 -2.253 13.655 1.00 93.38 92 TYR A N 1
ATOM 727 C CA . TYR A 1 92 ? 1.304 -2.142 12.261 1.00 93.38 92 TYR A CA 1
ATOM 728 C C . TYR A 1 92 ? 0.896 -0.708 11.870 1.00 93.38 92 TYR A C 1
ATOM 730 O O . TYR A 1 92 ? 0.935 -0.374 10.691 1.00 93.38 92 TYR A O 1
ATOM 738 N N . LEU A 1 93 ? 0.525 0.145 12.838 1.00 93.44 93 LEU A N 1
ATOM 739 C CA . LEU A 1 93 ? 0.256 1.566 12.586 1.00 93.44 93 LEU A CA 1
ATOM 740 C C . LEU A 1 93 ? 1.558 2.318 12.311 1.00 93.44 93 LEU A C 1
ATOM 742 O O . LEU A 1 93 ? 1.596 3.153 11.416 1.00 93.44 93 LEU A O 1
ATOM 746 N N . ILE A 1 94 ? 2.633 1.984 13.029 1.00 94.69 94 ILE A N 1
ATOM 747 C CA . ILE A 1 94 ? 3.970 2.520 12.750 1.00 94.69 94 ILE A CA 1
ATOM 748 C C . ILE A 1 94 ? 4.419 2.068 11.357 1.00 94.69 94 ILE A C 1
ATOM 750 O O . ILE A 1 94 ? 4.841 2.896 10.555 1.00 94.69 94 ILE A O 1
ATOM 754 N N . THR A 1 95 ? 4.245 0.784 11.023 1.00 93.94 95 THR A N 1
ATOM 755 C CA . THR A 1 95 ? 4.525 0.267 9.674 1.00 93.94 95 THR A CA 1
ATOM 756 C C . THR A 1 95 ? 3.711 0.999 8.605 1.00 93.94 95 THR A C 1
ATOM 758 O O . THR A 1 95 ? 4.255 1.349 7.561 1.00 93.94 95 THR A O 1
ATOM 761 N N . ALA A 1 96 ? 2.432 1.286 8.865 1.00 95.12 96 ALA A N 1
ATOM 762 C CA . ALA A 1 96 ? 1.569 2.040 7.959 1.00 95.12 96 ALA A CA 1
ATOM 763 C C . ALA A 1 96 ? 2.062 3.479 7.738 1.00 95.12 96 ALA A C 1
ATOM 765 O O . ALA A 1 96 ? 2.098 3.937 6.599 1.00 95.12 96 ALA A O 1
ATOM 766 N N . ILE A 1 97 ? 2.504 4.167 8.794 1.00 96.00 97 ILE A N 1
ATOM 767 C CA . ILE A 1 97 ? 3.080 5.517 8.695 1.00 96.00 97 ILE A CA 1
ATOM 768 C C . ILE A 1 97 ? 4.375 5.500 7.877 1.00 96.00 97 ILE A C 1
ATOM 770 O O . ILE A 1 97 ? 4.525 6.307 6.965 1.00 96.00 97 ILE A O 1
ATOM 774 N N . ILE A 1 98 ? 5.285 4.561 8.156 1.00 94.50 98 ILE A N 1
ATOM 775 C CA . ILE A 1 98 ? 6.530 4.404 7.385 1.00 94.50 98 ILE A CA 1
ATOM 776 C C . ILE A 1 98 ? 6.210 4.146 5.911 1.00 94.50 98 ILE A C 1
ATOM 778 O O . ILE A 1 98 ? 6.799 4.769 5.033 1.00 94.50 98 ILE A O 1
ATOM 782 N N . THR A 1 99 ? 5.233 3.278 5.643 1.00 92.88 99 THR A N 1
ATOM 783 C CA . THR A 1 99 ? 4.782 2.981 4.279 1.00 92.88 99 THR A CA 1
ATOM 784 C C . THR A 1 99 ? 4.283 4.252 3.593 1.00 92.88 99 THR A C 1
ATOM 786 O O . THR A 1 99 ? 4.736 4.552 2.497 1.00 92.88 99 THR A O 1
ATOM 789 N N . ILE A 1 100 ? 3.444 5.067 4.246 1.00 95.06 100 ILE A N 1
ATOM 790 C CA . ILE A 1 100 ? 2.998 6.358 3.690 1.00 95.06 100 ILE A CA 1
ATOM 791 C C . ILE A 1 100 ? 4.184 7.253 3.321 1.00 95.06 100 ILE A C 1
ATOM 793 O O . ILE A 1 100 ? 4.178 7.822 2.236 1.00 95.06 100 ILE A O 1
ATOM 797 N N . LEU A 1 101 ? 5.201 7.369 4.180 1.00 94.31 101 LEU A N 1
ATOM 798 C CA . LEU A 1 101 ? 6.374 8.203 3.890 1.00 94.31 101 LEU A CA 1
ATOM 799 C C . LEU A 1 101 ? 7.123 7.731 2.636 1.00 94.31 101 LEU A C 1
ATOM 801 O O . LEU A 1 101 ? 7.507 8.559 1.811 1.00 94.31 101 LEU A O 1
ATOM 805 N N . LEU A 1 102 ? 7.272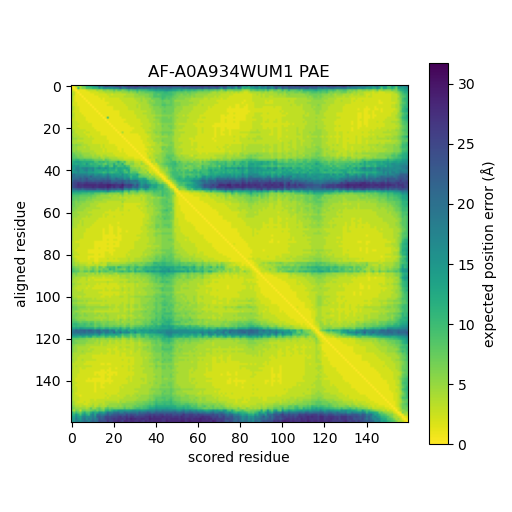 6.414 2.458 1.00 90.88 102 LEU A N 1
ATOM 806 C CA . LEU A 1 102 ? 7.869 5.836 1.251 1.00 90.88 102 LEU A CA 1
ATOM 807 C C . LEU A 1 102 ? 7.032 6.144 0.001 1.00 90.88 102 LEU A C 1
ATOM 809 O O . LEU A 1 102 ? 7.585 6.537 -1.024 1.00 90.88 102 LEU A O 1
ATOM 813 N N . TYR A 1 103 ? 5.704 6.036 0.095 1.00 90.75 103 TYR A N 1
ATOM 814 C CA . TYR A 1 103 ? 4.809 6.367 -1.016 1.00 90.75 103 TYR A CA 1
ATOM 815 C C . TYR A 1 103 ? 4.812 7.853 -1.356 1.00 90.75 103 TYR A C 1
ATOM 817 O O . TYR A 1 103 ? 4.820 8.200 -2.529 1.00 90.75 103 TYR A O 1
ATOM 825 N N . VAL A 1 104 ? 4.846 8.739 -0.361 1.00 93.31 104 VAL A N 1
ATOM 826 C CA . VAL A 1 104 ? 4.951 10.186 -0.596 1.00 93.31 104 VAL A CA 1
ATOM 827 C C . VAL A 1 104 ? 6.246 10.510 -1.334 1.00 93.31 104 VAL A C 1
ATOM 829 O O . VAL A 1 104 ? 6.217 11.281 -2.289 1.00 93.31 104 VAL A O 1
ATOM 832 N N . PHE A 1 105 ? 7.363 9.886 -0.950 1.00 91.19 105 PHE A N 1
ATOM 833 C CA . PHE A 1 105 ? 8.619 10.036 -1.682 1.00 91.19 105 PHE A CA 1
ATOM 834 C C . PHE A 1 105 ? 8.490 9.549 -3.133 1.00 91.19 105 PHE A C 1
ATOM 836 O O . PHE A 1 105 ? 8.877 10.274 -4.045 1.00 91.19 105 PHE A O 1
ATOM 843 N N . GLY A 1 106 ? 7.877 8.380 -3.355 1.00 87.62 106 GLY A N 1
ATOM 844 C CA . GLY A 1 106 ? 7.609 7.849 -4.697 1.00 87.62 106 GLY A CA 1
ATOM 845 C C . GLY A 1 106 ? 6.703 8.745 -5.551 1.00 87.62 106 GLY A C 1
ATOM 846 O O . GLY A 1 106 ? 6.971 8.963 -6.726 1.00 87.62 106 GLY A O 1
ATOM 847 N N . VAL A 1 107 ? 5.665 9.338 -4.963 1.00 90.19 107 VAL A N 1
ATOM 848 C CA . VAL A 1 107 ? 4.786 10.281 -5.670 1.00 90.19 107 VAL A CA 1
ATOM 849 C C . VAL A 1 107 ? 5.544 11.556 -6.041 1.00 90.19 107 VAL A C 1
ATOM 851 O O . VAL A 1 107 ? 5.390 12.054 -7.152 1.00 90.19 107 VAL A O 1
ATOM 854 N N . ILE A 1 108 ? 6.397 12.082 -5.155 1.00 91.44 108 ILE A N 1
ATOM 855 C CA . ILE A 1 108 ? 7.219 13.263 -5.460 1.00 91.44 108 ILE A CA 1
ATOM 856 C C . ILE A 1 108 ? 8.176 12.970 -6.620 1.00 91.44 108 ILE A C 1
ATOM 858 O O . ILE A 1 108 ? 8.300 13.805 -7.516 1.00 91.44 108 ILE A O 1
ATOM 862 N N . THR A 1 109 ? 8.827 11.803 -6.635 1.00 88.00 109 THR A N 1
ATOM 863 C CA . THR A 1 109 ? 9.735 11.430 -7.731 1.00 88.00 109 THR A CA 1
ATOM 864 C C . THR A 1 109 ? 8.995 11.211 -9.049 1.00 88.00 109 THR A C 1
ATOM 866 O O . THR A 1 109 ? 9.502 11.595 -10.102 1.00 88.00 109 THR A O 1
ATOM 869 N N . GLU A 1 110 ? 7.780 10.658 -9.024 1.00 86.25 110 GLU A N 1
ATOM 870 C CA . GLU A 1 110 ? 6.942 10.564 -10.224 1.00 86.25 110 GLU A CA 1
ATOM 871 C C . GLU A 1 110 ? 6.519 11.950 -10.733 1.00 86.25 110 GLU A C 1
ATOM 873 O O . GLU A 1 110 ? 6.624 12.212 -11.932 1.00 86.25 110 GLU A O 1
ATOM 878 N N . ILE A 1 111 ? 6.123 12.867 -9.841 1.00 88.81 111 ILE A N 1
ATOM 879 C CA . ILE A 1 111 ? 5.762 14.249 -10.198 1.00 88.81 111 ILE A CA 1
ATOM 880 C C . ILE A 1 111 ? 6.944 14.973 -10.846 1.00 88.81 111 ILE A C 1
ATOM 882 O O . ILE A 1 111 ? 6.777 15.586 -11.901 1.00 88.81 111 ILE A O 1
ATOM 886 N N . THR A 1 112 ? 8.146 14.902 -10.267 1.00 87.81 112 THR A N 1
ATOM 887 C CA . THR A 1 112 ? 9.325 15.549 -10.868 1.00 87.81 112 THR A CA 1
ATOM 888 C C . THR A 1 112 ? 9.656 14.943 -12.231 1.00 87.81 112 THR A C 1
ATOM 890 O O . THR A 1 112 ? 9.928 15.683 -13.175 1.00 87.81 112 THR A O 1
ATOM 893 N N . ALA A 1 113 ? 9.525 13.622 -12.381 1.00 83.75 113 ALA A N 1
ATOM 894 C CA . ALA A 1 113 ? 9.714 12.938 -13.656 1.00 83.75 113 ALA A CA 1
ATOM 895 C C . ALA A 1 113 ? 8.635 13.272 -14.706 1.00 83.75 113 ALA A C 1
ATOM 897 O O . ALA A 1 113 ? 8.869 13.074 -15.902 1.00 83.75 113 ALA A O 1
ATOM 898 N N . MET A 1 114 ? 7.448 13.744 -14.309 1.00 85.19 114 MET A N 1
ATOM 899 C CA . MET A 1 114 ? 6.423 14.217 -15.248 1.00 85.19 114 MET A CA 1
ATOM 900 C C . MET A 1 114 ? 6.818 15.536 -15.911 1.00 85.19 114 MET A C 1
ATOM 902 O O . MET A 1 114 ? 6.596 15.685 -17.108 1.00 85.19 114 MET A O 1
ATOM 906 N N . PHE A 1 115 ? 7.449 16.460 -15.179 1.00 83.75 115 PHE A N 1
ATOM 907 C CA . PHE A 1 115 ? 7.878 17.750 -15.736 1.00 83.75 115 PHE A CA 1
ATOM 908 C C . PHE A 1 115 ? 8.995 17.622 -16.779 1.00 83.75 115 PHE A C 1
ATOM 910 O O . PHE A 1 115 ? 9.159 18.510 -17.611 1.00 83.75 115 PHE A O 1
ATOM 917 N N . SER A 1 116 ? 9.755 16.528 -16.744 1.00 81.00 116 SER A N 1
ATOM 918 C CA . SER A 1 116 ? 10.888 16.295 -17.647 1.00 81.00 116 SER A CA 1
ATOM 919 C C . SER A 1 116 ? 10.564 15.403 -18.849 1.00 81.00 116 SER A C 1
ATOM 921 O O . SER A 1 116 ? 11.452 15.157 -19.658 1.00 81.00 116 SER A O 1
ATOM 923 N N . ALA A 1 117 ? 9.340 14.881 -18.973 1.00 72.38 117 ALA A N 1
ATOM 924 C CA . ALA A 1 117 ? 9.019 13.871 -19.981 1.00 72.38 117 ALA A CA 1
ATOM 925 C C . ALA A 1 117 ? 8.116 14.386 -21.103 1.00 72.38 117 ALA A C 1
ATOM 927 O O . ALA A 1 117 ? 7.055 14.953 -20.855 1.00 72.38 117 ALA A O 1
ATOM 928 N N . THR A 1 118 ? 8.520 14.101 -22.339 1.00 64.38 118 THR A N 1
ATOM 929 C CA . THR A 1 118 ? 7.772 14.375 -23.575 1.00 64.38 118 THR A CA 1
ATOM 930 C C . THR A 1 118 ? 6.782 13.267 -23.947 1.00 64.38 118 THR A C 1
ATOM 932 O O . THR A 1 118 ? 5.823 13.538 -24.662 1.00 64.38 118 THR A O 1
ATOM 935 N N . GLU A 1 119 ? 6.951 12.045 -23.429 1.00 74.25 119 GLU A N 1
ATOM 936 C CA . GLU A 1 119 ? 6.101 10.888 -23.746 1.00 74.25 119 GLU A CA 1
ATOM 937 C C . GLU A 1 119 ? 5.564 10.174 -22.492 1.00 74.25 119 GLU A C 1
ATOM 939 O O . GLU A 1 119 ? 6.115 10.271 -21.391 1.00 74.25 119 GLU A O 1
ATOM 944 N N . GLY A 1 120 ? 4.449 9.451 -22.655 1.00 79.50 120 GLY A N 1
ATOM 945 C CA . GLY A 1 120 ? 3.875 8.600 -21.605 1.00 79.50 120 GLY A CA 1
ATOM 946 C C . GLY A 1 120 ? 3.133 9.335 -20.480 1.00 79.50 120 GLY A C 1
ATOM 947 O O . GLY A 1 120 ? 2.879 8.745 -19.431 1.00 79.50 120 GLY A O 1
ATOM 948 N N . LEU A 1 121 ? 2.754 10.602 -20.674 1.00 85.00 121 LEU A N 1
ATOM 949 C CA . LEU A 1 121 ? 2.120 11.437 -19.641 1.00 85.00 121 LEU A CA 1
ATOM 950 C C . LEU A 1 121 ? 0.831 10.821 -19.067 1.00 85.00 121 LEU A C 1
ATOM 952 O O . LEU A 1 121 ? 0.619 10.859 -17.857 1.00 85.00 121 LEU A O 1
ATOM 956 N N . LEU A 1 122 ? 0.009 10.182 -19.906 1.00 87.88 122 LEU A N 1
ATOM 957 C CA . LEU A 1 122 ? -1.211 9.495 -19.466 1.00 87.88 122 LEU A CA 1
ATOM 958 C C . LEU A 1 122 ? -0.905 8.316 -18.528 1.00 87.88 122 LEU A C 1
ATOM 960 O O . LEU A 1 122 ? -1.540 8.193 -17.482 1.00 87.88 122 LEU A O 1
ATOM 964 N N . ASN A 1 123 ? 0.108 7.501 -18.842 1.00 83.94 123 ASN A N 1
ATOM 965 C CA . ASN A 1 123 ? 0.525 6.391 -17.978 1.00 83.94 123 ASN A CA 1
ATOM 966 C C . ASN A 1 123 ? 1.031 6.902 -16.624 1.00 83.94 123 ASN A C 1
ATOM 968 O O . ASN A 1 123 ? 0.710 6.319 -15.587 1.00 83.94 123 ASN A O 1
ATOM 972 N N . LYS A 1 124 ? 1.757 8.027 -16.617 1.00 86.44 124 LYS A N 1
ATOM 973 C CA . LYS A 1 124 ? 2.217 8.675 -15.380 1.00 86.44 124 LYS A CA 1
ATOM 974 C C . LYS A 1 124 ? 1.054 9.198 -14.535 1.00 86.44 124 LYS A C 1
ATOM 976 O O . LYS A 1 124 ? 1.045 8.971 -13.332 1.00 86.44 124 LYS A O 1
ATOM 981 N N . ILE A 1 125 ? 0.036 9.811 -15.148 1.00 90.06 125 ILE A N 1
ATOM 982 C CA . ILE A 1 125 ? -1.176 10.249 -14.431 1.00 90.06 125 ILE A CA 1
ATOM 983 C C . ILE A 1 125 ? -1.911 9.059 -13.809 1.00 90.06 125 ILE A C 1
ATOM 985 O O . ILE A 1 125 ? -2.281 9.119 -12.638 1.00 90.06 125 ILE A O 1
ATOM 989 N N . ILE A 1 126 ? -2.127 7.981 -14.572 1.00 90.75 126 ILE A N 1
ATOM 990 C CA . ILE A 1 126 ? -2.799 6.773 -14.064 1.00 90.75 126 ILE A CA 1
ATOM 991 C C . ILE A 1 126 ? -2.038 6.218 -12.863 1.00 90.75 126 ILE A C 1
ATOM 993 O O . ILE A 1 126 ? -2.634 5.892 -11.837 1.00 90.75 126 ILE A O 1
ATOM 997 N N . THR A 1 127 ? -0.719 6.148 -12.987 1.00 89.00 127 THR A N 1
ATOM 998 C CA . THR A 1 127 ? 0.156 5.653 -11.934 1.00 89.00 127 THR A CA 1
ATOM 999 C C . THR A 1 127 ? 0.049 6.504 -10.670 1.00 89.00 127 THR A C 1
ATOM 1001 O O . THR A 1 127 ? -0.252 5.978 -9.598 1.00 89.00 127 THR A O 1
ATOM 1004 N N . LEU A 1 128 ? 0.151 7.824 -10.819 1.00 91.62 128 LEU A N 1
ATOM 1005 C CA . LEU A 1 128 ? 0.032 8.777 -9.723 1.00 91.62 128 LEU A CA 1
ATOM 1006 C C . LEU A 1 128 ? -1.332 8.690 -9.025 1.00 91.62 128 LEU A C 1
ATOM 1008 O O . LEU A 1 128 ? -1.402 8.745 -7.795 1.00 91.62 128 LEU A O 1
ATOM 1012 N N . LEU A 1 129 ? -2.426 8.521 -9.776 1.00 93.31 129 LEU A N 1
ATOM 1013 C CA . LEU A 1 129 ? -3.766 8.332 -9.208 1.00 93.31 129 LEU A CA 1
ATOM 1014 C C . LEU A 1 129 ? -3.863 7.051 -8.373 1.00 93.31 129 LEU A C 1
ATOM 1016 O O . LEU A 1 129 ? -4.447 7.066 -7.284 1.00 93.31 129 LEU A O 1
ATOM 1020 N N . ILE A 1 130 ? -3.287 5.950 -8.854 1.00 92.75 130 ILE A N 1
ATOM 1021 C CA . ILE A 1 130 ? -3.289 4.668 -8.143 1.00 92.75 130 ILE A CA 1
ATOM 1022 C C . ILE A 1 130 ? -2.442 4.747 -6.865 1.00 92.75 130 ILE A C 1
ATOM 1024 O O . ILE A 1 130 ? -2.883 4.299 -5.798 1.00 92.75 130 ILE A O 1
ATOM 1028 N N . ASP A 1 131 ? -1.268 5.370 -6.939 1.00 92.19 131 ASP A N 1
ATOM 1029 C CA . ASP A 1 131 ? -0.373 5.519 -5.791 1.00 92.19 131 ASP A CA 1
ATOM 1030 C C . ASP A 1 131 ? -0.957 6.488 -4.748 1.00 92.19 131 ASP A C 1
ATOM 1032 O O . ASP A 1 131 ? -0.973 6.182 -3.552 1.00 92.19 131 ASP A O 1
ATOM 1036 N N . THR A 1 132 ? -1.598 7.575 -5.187 1.00 94.00 132 THR A N 1
ATOM 1037 C CA . THR A 1 132 ? -2.346 8.492 -4.306 1.00 94.00 132 THR A CA 1
ATOM 1038 C C . THR A 1 132 ? -3.519 7.787 -3.628 1.00 94.00 132 THR A C 1
ATOM 1040 O O . THR A 1 132 ? -3.720 7.925 -2.420 1.00 94.00 132 THR A O 1
ATOM 1043 N N . THR A 1 133 ? -4.274 6.972 -4.370 1.00 95.50 133 THR A N 1
ATOM 1044 C CA . THR A 1 133 ? -5.387 6.193 -3.806 1.00 95.50 133 THR A CA 1
ATOM 1045 C C . THR A 1 133 ? -4.886 5.206 -2.752 1.00 95.50 133 THR A C 1
ATOM 1047 O O . THR A 1 133 ? -5.498 5.063 -1.691 1.00 95.50 133 THR A O 1
ATOM 1050 N N . SER A 1 134 ? -3.735 4.574 -2.991 1.00 94.38 134 SER A N 1
ATOM 1051 C CA . SER A 1 134 ? -3.104 3.686 -2.012 1.00 94.38 134 SER A CA 1
ATOM 1052 C C . SER A 1 134 ? -2.738 4.421 -0.718 1.00 94.38 134 SER A C 1
ATOM 1054 O O . SER A 1 134 ? -3.011 3.906 0.368 1.00 94.38 134 SER A O 1
ATOM 1056 N N . ILE A 1 135 ? -2.182 5.636 -0.812 1.00 95.50 135 ILE A N 1
ATOM 1057 C CA . ILE A 1 135 ? -1.879 6.479 0.357 1.00 95.50 135 ILE A CA 1
ATOM 1058 C C . ILE A 1 135 ? -3.160 6.780 1.142 1.00 95.50 135 ILE A C 1
ATOM 1060 O O . ILE A 1 135 ? -3.196 6.581 2.358 1.00 95.50 135 ILE A O 1
ATOM 1064 N N . VAL A 1 136 ? -4.223 7.207 0.452 1.00 97.19 136 VAL A N 1
ATOM 1065 C CA . VAL A 1 136 ? -5.516 7.530 1.077 1.00 97.19 136 VAL A CA 1
ATOM 1066 C C . VAL A 1 136 ? -6.079 6.327 1.835 1.00 97.19 136 VAL A C 1
ATOM 1068 O O . VAL A 1 136 ? -6.511 6.476 2.978 1.00 97.19 136 VAL A O 1
ATOM 1071 N N . LEU A 1 137 ? -6.010 5.120 1.264 1.00 97.12 137 LEU A N 1
ATOM 1072 C CA . LEU A 1 137 ? -6.459 3.902 1.946 1.00 97.12 137 LEU A CA 1
ATOM 1073 C C . LEU A 1 137 ? -5.693 3.642 3.246 1.00 97.12 137 LEU A C 1
ATOM 1075 O O . LEU A 1 137 ? -6.303 3.309 4.263 1.00 97.12 137 LEU A O 1
ATOM 1079 N N . ILE A 1 138 ? -4.367 3.802 3.236 1.00 96.31 138 ILE A N 1
ATOM 1080 C CA . ILE A 1 138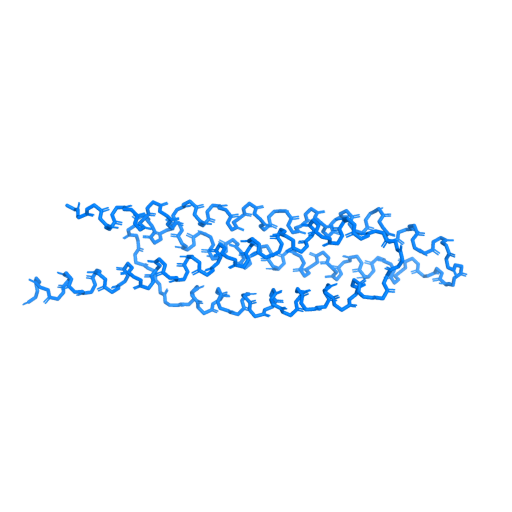 ? -3.542 3.577 4.429 1.00 96.31 138 ILE A CA 1
ATOM 1081 C C . ILE A 1 138 ? -3.830 4.650 5.494 1.00 96.31 138 ILE A C 1
ATOM 1083 O O . ILE A 1 138 ? -3.949 4.320 6.676 1.00 96.31 138 ILE A O 1
ATOM 1087 N N . ILE A 1 139 ? -4.022 5.912 5.095 1.00 97.62 139 ILE A N 1
ATOM 1088 C CA . ILE A 1 139 ? -4.428 6.998 6.004 1.00 97.62 139 ILE A CA 1
ATOM 1089 C C . ILE A 1 139 ? -5.777 6.676 6.661 1.00 97.62 139 ILE A C 1
ATOM 1091 O O . ILE A 1 139 ? -5.910 6.764 7.885 1.00 97.62 139 ILE A O 1
ATOM 1095 N N . GLU A 1 140 ? -6.765 6.242 5.880 1.00 97.62 140 GLU A N 1
ATOM 1096 C CA . GLU A 1 140 ? -8.088 5.867 6.387 1.00 97.62 140 GLU A CA 1
ATOM 1097 C C . GLU A 1 140 ? -8.030 4.669 7.349 1.00 97.62 140 GLU A C 1
ATOM 1099 O O . GLU A 1 140 ? -8.754 4.646 8.353 1.00 97.62 140 GLU A O 1
ATOM 1104 N N . ILE A 1 141 ? -7.127 3.704 7.117 1.00 97.38 141 ILE A N 1
ATOM 1105 C CA . ILE A 1 141 ? -6.849 2.618 8.073 1.00 97.38 141 ILE A CA 1
ATOM 1106 C C . ILE A 1 141 ? -6.339 3.194 9.391 1.00 97.38 141 ILE A C 1
ATOM 1108 O O . ILE A 1 141 ? -6.856 2.827 10.449 1.00 97.38 141 ILE A O 1
ATOM 1112 N N . ILE A 1 142 ? -5.355 4.095 9.356 1.00 96.81 142 ILE A N 1
ATOM 1113 C CA . ILE A 1 142 ? -4.769 4.689 10.565 1.00 96.81 142 ILE A CA 1
ATOM 1114 C C . ILE A 1 142 ? -5.839 5.451 11.354 1.00 96.81 142 ILE A C 1
ATOM 1116 O O . ILE A 1 142 ? -6.023 5.200 12.548 1.00 96.81 142 ILE A O 1
ATOM 1120 N N . ILE A 1 143 ? -6.594 6.328 10.688 1.00 96.62 143 ILE A N 1
ATOM 1121 C CA . ILE A 1 143 ? -7.652 7.131 11.315 1.00 96.62 143 ILE A CA 1
ATOM 1122 C C . ILE A 1 143 ? -8.727 6.224 11.923 1.00 96.62 143 ILE A C 1
ATOM 1124 O O . ILE A 1 143 ? -9.113 6.410 13.083 1.00 96.62 143 ILE A O 1
ATOM 1128 N N . SER A 1 144 ? -9.203 5.231 11.166 1.00 95.19 144 SER A N 1
ATOM 1129 C CA . SER A 1 144 ? -10.241 4.302 11.627 1.00 95.19 144 SER A CA 1
ATOM 1130 C C . SER A 1 144 ? -9.770 3.468 12.818 1.00 95.19 144 SER A C 1
ATOM 1132 O O . SER A 1 144 ? -10.525 3.286 13.774 1.00 95.19 144 SER A O 1
ATOM 1134 N N . SER A 1 145 ? -8.511 3.030 12.808 1.00 94.62 145 SER A N 1
ATOM 1135 C CA . SER A 1 145 ? -7.909 2.253 13.896 1.00 94.62 145 SER A CA 1
ATOM 1136 C C . SER A 1 145 ? -7.753 3.080 15.170 1.00 94.62 145 SER A C 1
ATOM 1138 O O . SER A 1 145 ? -8.157 2.645 16.246 1.00 94.62 145 SER A O 1
ATOM 1140 N N . ILE A 1 146 ? -7.237 4.311 15.073 1.00 94.88 146 ILE A N 1
ATOM 1141 C CA . ILE A 1 146 ? -7.093 5.207 16.232 1.00 94.88 146 ILE A CA 1
ATOM 1142 C C . ILE A 1 146 ? -8.466 5.518 16.843 1.00 94.88 146 ILE A C 1
ATOM 1144 O O . ILE A 1 146 ? -8.635 5.430 18.064 1.00 94.88 146 ILE A O 1
ATOM 1148 N N . LYS A 1 147 ? -9.468 5.830 16.007 1.00 94.25 147 LYS A N 1
ATOM 1149 C CA . LYS A 1 147 ? -10.849 6.069 16.458 1.00 94.25 147 LYS A CA 1
ATOM 1150 C C . LYS A 1 147 ? -11.431 4.837 17.152 1.00 94.25 147 LYS A C 1
ATOM 1152 O O . LYS A 1 147 ? -12.013 4.972 18.229 1.00 94.25 147 LYS A O 1
ATOM 1157 N N . LEU A 1 148 ? -11.234 3.644 16.586 1.00 93.12 148 LEU A N 1
ATOM 1158 C CA . LEU A 1 148 ? -11.709 2.392 17.172 1.00 93.12 148 LEU A CA 1
ATOM 1159 C C . LEU A 1 148 ? -11.052 2.122 18.535 1.00 93.12 148 LEU A C 1
ATOM 1161 O O . LEU A 1 148 ? -11.761 1.865 19.508 1.00 93.12 148 LEU A O 1
ATOM 1165 N N . LYS A 1 149 ? -9.724 2.257 18.647 1.00 91.38 149 LYS A N 1
ATOM 1166 C CA . LYS A 1 149 ? -8.997 2.074 19.917 1.00 91.38 149 LYS A CA 1
ATOM 1167 C C . LYS A 1 149 ? -9.433 3.074 20.987 1.00 91.38 149 LYS A C 1
ATOM 1169 O O . LYS A 1 149 ? -9.604 2.684 22.141 1.00 91.38 149 LYS A O 1
ATOM 1174 N N . LYS A 1 150 ? -9.663 4.341 20.618 1.00 91.25 150 LYS A N 1
ATOM 1175 C CA . LYS A 1 150 ? -10.163 5.371 21.543 1.00 91.25 150 LYS A CA 1
ATOM 1176 C C . LYS A 1 150 ? -11.550 5.011 22.082 1.00 91.25 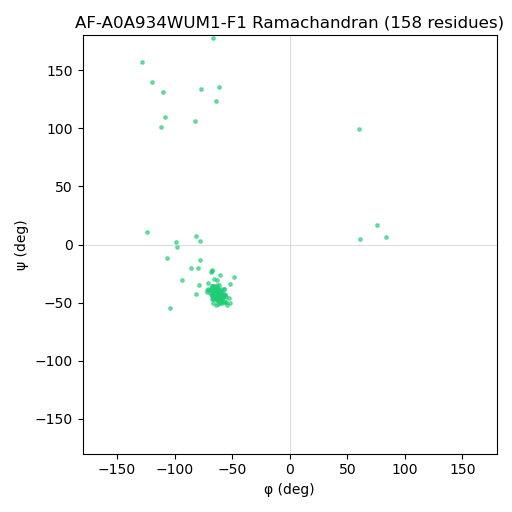150 LYS A C 1
ATOM 1178 O O . LYS A 1 150 ? -11.752 5.054 23.291 1.00 91.25 150 LYS A O 1
ATOM 1183 N N . LEU A 1 151 ? -12.477 4.605 21.210 1.00 90.88 151 LEU A N 1
ATOM 1184 C CA . LEU A 1 151 ? -13.834 4.208 21.609 1.00 90.88 151 LEU A CA 1
ATOM 1185 C C . LEU A 1 151 ? -13.839 2.958 22.499 1.00 90.88 151 LEU A C 1
ATOM 1187 O O . LEU A 1 151 ? -14.548 2.919 23.503 1.00 90.88 151 LEU A O 1
ATOM 1191 N N . LEU A 1 152 ? -13.021 1.955 22.168 1.00 87.69 152 LEU A N 1
ATOM 1192 C CA . LEU A 1 152 ? -12.905 0.738 22.974 1.00 87.69 152 LEU A CA 1
ATOM 1193 C C . LEU A 1 152 ? -12.292 1.012 24.355 1.00 87.69 152 LEU A C 1
ATOM 1195 O O . LEU A 1 152 ? -12.726 0.401 25.327 1.00 87.69 152 LEU A O 1
ATOM 1199 N N . ARG A 1 153 ? -11.334 1.944 24.468 1.00 86.44 153 ARG A N 1
ATOM 1200 C CA . ARG A 1 153 ? -10.736 2.334 25.757 1.00 86.44 153 ARG A CA 1
ATOM 1201 C C . ARG A 1 153 ? -11.731 3.060 26.663 1.00 86.44 153 ARG A C 1
ATOM 1203 O O . ARG A 1 153 ? -11.811 2.726 27.837 1.00 86.44 153 ARG A O 1
ATOM 1210 N N . VAL A 1 154 ? -12.503 4.004 26.117 1.00 86.25 154 VAL A N 1
ATOM 1211 C CA . VAL A 1 154 ? -13.542 4.732 26.875 1.00 86.25 154 VAL A CA 1
ATOM 1212 C C . VAL A 1 154 ? -14.610 3.775 27.408 1.00 86.25 154 VAL A C 1
ATOM 1214 O O . VAL A 1 154 ? -15.053 3.923 28.538 1.00 86.25 154 VAL A O 1
ATOM 1217 N N . ARG A 1 155 ? -14.997 2.762 26.623 1.00 80.12 155 ARG A N 1
ATOM 1218 C CA . ARG A 1 155 ? -16.004 1.775 27.037 1.00 80.12 155 ARG A CA 1
ATOM 1219 C C . ARG A 1 155 ? -15.452 0.704 27.982 1.00 80.12 155 ARG A C 1
ATOM 1221 O O . ARG A 1 155 ? -16.177 0.244 28.854 1.00 80.12 155 ARG A O 1
ATOM 1228 N N . GLY A 1 156 ? -14.194 0.298 27.803 1.00 66.88 156 GLY A N 1
ATOM 1229 C CA . GLY A 1 156 ? -13.526 -0.674 28.672 1.00 66.88 156 GLY A CA 1
ATOM 1230 C C . GLY A 1 156 ? -13.267 -0.132 30.078 1.00 66.88 156 GLY A C 1
ATOM 1231 O O . GLY A 1 156 ? -13.485 -0.855 31.036 1.00 66.88 156 GLY A O 1
ATOM 1232 N N . GLY A 1 157 ? -12.903 1.149 30.201 1.00 57.69 157 GLY A N 1
ATOM 1233 C CA . GLY A 1 157 ? -12.739 1.820 31.499 1.00 57.69 157 GLY A CA 1
ATOM 1234 C C . GLY A 1 157 ? -14.046 2.251 32.179 1.00 57.69 157 GLY A C 1
ATOM 1235 O O . GLY A 1 157 ? -13.987 2.893 33.214 1.00 57.69 157 GLY A O 1
ATOM 1236 N N . ALA A 1 158 ? -15.212 1.948 31.594 1.00 49.94 158 ALA A N 1
ATOM 1237 C CA . ALA A 1 158 ? -16.526 2.166 32.213 1.00 49.94 158 ALA A CA 1
ATOM 1238 C C . ALA A 1 158 ? -17.099 0.884 32.859 1.00 49.94 158 ALA A C 1
ATOM 1240 O O . ALA A 1 158 ? -18.229 0.889 33.343 1.00 49.94 158 ALA A O 1
ATOM 1241 N N . HIS A 1 159 ? -16.342 -0.218 32.811 1.00 46.00 159 HIS A N 1
ATOM 1242 C CA . HIS A 1 159 ? -16.689 -1.517 33.394 1.00 46.00 159 HIS A CA 1
ATOM 1243 C C . HIS A 1 159 ? -15.624 -2.037 34.381 1.00 46.00 159 HIS A C 1
ATOM 1245 O O . HIS A 1 159 ? -15.707 -3.192 34.794 1.00 46.00 159 HIS A O 1
ATOM 1251 N N . GLU A 1 160 ? -14.659 -1.193 34.751 1.00 40.78 160 GLU A N 1
ATOM 1252 C CA . GLU A 1 160 ? -13.775 -1.364 35.916 1.00 40.78 160 GLU A CA 1
ATOM 1253 C C . GLU A 1 160 ? -14.181 -0.347 36.985 1.00 40.78 160 GLU A C 1
ATOM 1255 O O . GLU A 1 160 ? -14.174 -0.725 38.175 1.00 40.78 160 GLU A O 1
#

Solvent-accessible surface area (backbone atoms only — not comparable to full-atom values): 8590 Å² total; per-residue (Å²): 131,58,70,66,59,55,49,40,20,53,47,23,34,52,36,14,50,49,41,34,53,54,23,54,48,51,41,51,52,53,51,46,44,60,68,56,50,48,58,59,54,53,71,74,63,77,74,79,89,50,70,64,59,55,52,50,49,48,52,50,53,51,50,52,34,51,51,52,28,51,52,29,39,54,36,12,55,49,34,29,40,39,30,70,70,44,92,69,75,68,62,51,53,53,52,45,53,54,49,44,54,56,50,52,52,52,49,50,54,51,54,58,52,53,78,76,49,95,68,64,63,67,61,52,52,54,49,48,51,53,54,51,50,51,42,52,42,51,52,52,42,49,54,40,50,54,52,49,53,53,55,51,49,62,57,55,68,73,77,113

Organism: NCBI:txid2763069

Nearest PDB structures (foldseek):
  2fic-assembly2_A  TM=2.555E-01  e=4.555E+00  Homo sapiens
  8w6e-assembly1_A  TM=2.877E-01  e=8.413E+00  artificial sequences

pLDDT: mean 87.58, std 11.46, range [40.78, 97.88]

Radius of gyration: 19.84 Å; Cα contacts (8 Å, |Δi|>4): 114; chains: 1; bounding box: 50×27×64 Å

Foldseek 3Di:
DDPLLLVLLVLLLVLLVVLLVLLVVLLVVLVCCLPPVVVVVCVVPVDDDPVVVSVVVSVVSNVVSVVLSVLSNLLSVQSNCVSVVDDDDCVNVVSLVVSLVVLVVVLVVLVVVLVVDPDDNVVSVVVSVSSVVSSVSSVSSNVSNVVSVVVCVVVVVVVD